Protein 7L1I (pdb70)

Solvent-accessible surface area: 12402 Å² total; per-residue (Å²): 74,68,67,140,78,67,174,87,130,94,164,81,61,112,69,113,60,87,120,82,96,120,69,54,57,88,213,109,120,68,4,66,89,76,54,61,80,45,121,68,73,92,97,97,32,161,76,46,127,60,0,66,146,13,0,138,155,46,57,16,49,13,30,27,25,58,0,0,47,13,0,60,92,88,30,99,3,15,13,82,66,0,3,119,108,0,119,34,165,85,98,43,0,36,154,12,0,98,124,1,55,150,65,32,6,3,88,41,71,73,6,141,131,36,124,193,76,35,32,0,82,25,30,93,116,0,79,118,19,5,98,84,0,66,117,13,23,83,102,31,33,42,59,89,86,125,80,92,53,137,117,99,41,126,81,84,90,98,69,75,124,107,65,158,83,155,110,135,155

Sequence (169 aa):
GVDLGTENLYYFQSNAMLDHLEQFLPNKEPSSIQNFPFFWISQVNGKYSQLIEKSIKKLGIDNTRRKIILSTNALGEASITDIANLSTLKLTTATKAVYRLVEDGIVEVYSSTTDERISMVKLTAKGVELVEQINQISVVTLAGILNAFSEDELHNLNHQLKKLFDLMPS

Secondary structure (DSSP, 8-state):
-B-TTSSS-B---HHHHHHHHTTS--SSTTGGGG-HHHHHHHHHHHHHHHHHHHHTTTT--HHHHHHHHHHHHHSSEEHHHHHHHTT--HHHHHHHHHHHHHTTSEEEEE-SS-SSSEEEEE-HHHHHHHHHHHHHHHHHHHHHHHTS-HHHHHHHHHHHHHHHHH---

B-factor: mean 68.0, std 17.46, range [38.31, 149.42]

CATH classification: 1.10.10.10

Nearest PDB structures (foldseek):
  7l1i-assembly1_A-2  TM=1.006E+00  e=2.341E-29  Acinetobacter baumannii
  7kua-assembly1_A-2  TM=9.163E-01  e=3.071E-11  Pseudomonas putida
  5h3r-assembly1_B  TM=8.438E-01  e=3.148E-08  Escherichia coli K-12
  3voe-assembly1_A  TM=8.047E-01  e=6.146E-08  Escherichia coli K-12
  6pcp-assembly2_C  TM=8.144E-01  e=4.303E-07  Bordetella pertussis

Structure (mmCIF, N/CA/C/O backbone):
data_7L1I
#
_entry.id   7L1I
#
_cell.length_a   72.672
_cell.length_b   72.672
_cell.length_c   125.125
_cell.angle_alpha   90.000
_cell.angle_beta   90.000
_cell.angle_gamma   120.000
#
_symmetry.space_group_name_H-M   'P 61 2 2'
#
loop_
_entity.id
_entity.type
_entity.pdbx_description
1 polymer 'MarR family multidrug resistance pump transcriptional regulator'
2 non-polymer '1H-INDOL-3-YLACETIC ACID'
3 non-polymer 'NICKEL (II) ION'
4 water water
#
loop_
_atom_site.group_PDB
_atom_site.id
_atom_site.type_symbol
_atom_site.label_atom_id
_atom_site.label_alt_id
_atom_site.label_comp_id
_atom_site.label_asym_id
_atom_site.label_entity_id
_atom_site.label_seq_id
_atom_site.pdbx_PDB_ins_code
_atom_site.Cartn_x
_atom_site.Cartn_y
_atom_site.Cartn_z
_atom_site.occupancy
_atom_site.B_iso_or_equiv
_atom_site.auth_seq_id
_atom_site.auth_comp_id
_atom_site.auth_asym_id
_atom_site.auth_atom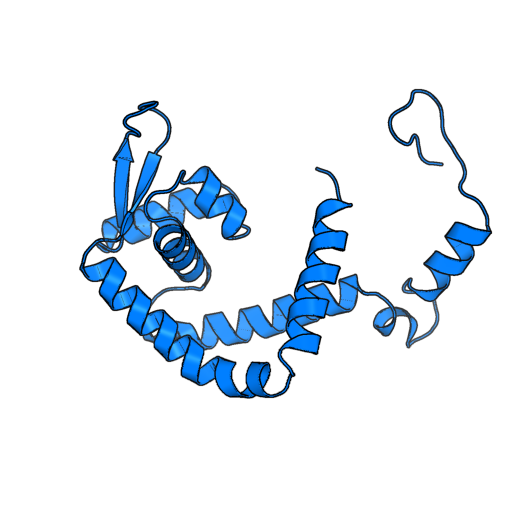_id
_atom_site.pdbx_PDB_model_num
ATOM 1 N N . GLY A 1 10 ? 24.948 23.171 24.917 1.00 98.43 -14 GLY A N 1
ATOM 2 C CA . GLY A 1 10 ? 25.587 24.303 24.162 1.00 102.33 -14 GLY A CA 1
ATOM 3 C C . GLY A 1 10 ? 25.823 25.511 25.065 1.00 100.47 -14 GLY A C 1
ATOM 4 O O . GLY A 1 10 ? 24.816 26.065 25.547 1.00 102.34 -14 GLY A O 1
ATOM 5 N N . VAL A 1 11 ? 27.082 25.876 25.351 1.00 100.75 -13 VAL A N 1
ATOM 6 C CA . VAL A 1 11 ? 27.469 27.129 26.086 1.00 100.39 -13 VAL A CA 1
ATOM 7 C C . VAL A 1 11 ? 28.174 28.094 25.113 1.00 100.26 -13 VAL A C 1
ATOM 8 O O . VAL A 1 11 ? 28.609 27.654 24.005 1.00 101.20 -13 VAL A O 1
ATOM 12 N N . ASP A 1 12 ? 28.321 29.363 25.506 1.00 98.12 -12 ASP A N 1
ATOM 13 C CA . ASP A 1 12 ? 28.994 30.412 24.679 1.00 99.92 -12 ASP A CA 1
ATOM 14 C C . ASP A 1 12 ? 30.377 30.762 25.262 1.00 97.23 -12 ASP A C 1
ATOM 15 O O . ASP A 1 12 ? 31.202 31.268 24.482 1.00 101.31 -12 ASP A O 1
ATOM 20 N N . LEU A 1 13 ? 30.611 30.589 26.574 1.00 93.96 -11 LEU A N 1
ATOM 21 C CA . LEU A 1 13 ? 31.926 30.853 27.240 1.00 95.84 -11 LEU A CA 1
ATOM 22 C C . LEU A 1 13 ? 32.399 32.278 26.889 1.00 98.44 -11 LEU A C 1
ATOM 23 O O . LEU A 1 13 ? 33.603 32.448 26.628 1.00 99.62 -11 LEU A O 1
ATOM 28 N N . GLY A 1 14 ? 31.470 33.240 26.780 1.00 98.21 -10 GLY A N 1
ATOM 29 C CA . GLY A 1 14 ? 31.746 34.680 26.586 1.00 96.40 -10 GLY A CA 1
ATOM 30 C C . GLY A 1 14 ? 31.930 35.082 25.132 1.00 101.47 -10 GLY A C 1
ATOM 31 O O . GLY A 1 14 ? 32.411 36.208 24.914 1.00 102.39 -10 GLY A O 1
ATOM 32 N N . THR A 1 15 ? 31.482 34.284 24.156 1.00 104.67 -9 THR A N 1
ATOM 33 C CA . THR A 1 15 ? 31.747 34.539 22.713 1.00 109.52 -9 THR A CA 1
ATOM 34 C C . THR A 1 15 ? 30.424 34.666 21.944 1.00 111.26 -9 THR A C 1
ATOM 35 O O . THR A 1 15 ? 29.351 34.640 22.569 1.00 108.40 -9 THR A O 1
ATOM 39 N N . GLU A 1 16 ? 30.515 34.767 20.619 1.00 118.52 -8 GLU A N 1
ATOM 40 C CA . GLU A 1 16 ? 29.368 34.823 19.679 1.00 126.07 -8 GLU A CA 1
ATOM 41 C C . GLU A 1 16 ? 29.078 33.420 19.096 1.00 124.86 -8 GLU A C 1
ATOM 42 O O . GLU A 1 16 ? 28.231 33.363 18.165 1.00 129.04 -8 GLU A O 1
ATOM 48 N N . ASN A 1 17 ? 29.795 32.376 19.538 1.00 117.98 -7 ASN A N 1
ATOM 49 C CA . ASN A 1 17 ? 29.607 30.969 19.084 1.00 115.55 -7 ASN A CA 1
ATOM 50 C C . ASN A 1 17 ? 29.014 30.171 20.255 1.00 108.57 -7 ASN A C 1
ATOM 51 O O . ASN A 1 17 ? 28.952 30.753 21.358 1.00 101.70 -7 ASN A O 1
ATOM 56 N N . LEU A 1 18 ? 28.621 28.898 20.016 1.00 109.96 -6 LEU A N 1
ATOM 57 C CA . LEU A 1 18 ? 28.049 27.947 20.999 1.00 105.62 -6 LEU A CA 1
ATOM 58 C C . LEU A 1 18 ? 28.868 26.680 20.914 1.00 99.32 -6 LEU A C 1
ATOM 59 O O . LEU A 1 18 ? 29.111 26.133 19.792 1.00 99.26 -6 LEU A O 1
ATOM 64 N N A TYR A 1 19 ? 29.216 26.227 22.089 0.69 91.53 -5 TYR A N 1
ATOM 65 N N B TYR A 1 19 ? 29.260 26.234 22.066 0.31 95.21 -5 TYR A N 1
ATOM 66 C CA A TYR A 1 19 ? 30.168 25.118 22.295 0.69 89.11 -5 TYR A CA 1
ATOM 67 C CA B TYR A 1 19 ? 30.139 25.059 22.169 0.31 94.62 -5 TYR A CA 1
ATOM 68 C C A TYR A 1 19 ? 29.471 23.975 23.032 0.69 86.78 -5 TYR A C 1
ATOM 69 C C B TYR A 1 19 ? 29.422 23.981 22.965 0.31 90.87 -5 TYR A C 1
ATOM 70 O O A TYR A 1 19 ? 28.799 24.244 24.062 0.69 81.27 -5 TYR A O 1
ATOM 71 O O B TYR A 1 19 ? 28.683 24.289 23.933 0.31 87.10 -5 TYR A O 1
ATOM 88 N N . PHE A 1 20 ? 29.678 22.737 22.551 1.00 91.60 -4 PHE A N 1
ATOM 89 C CA . PHE A 1 20 ? 29.202 21.482 23.205 1.00 91.32 -4 PHE A CA 1
ATOM 90 C C . PHE A 1 20 ? 30.388 20.828 23.917 1.00 86.56 -4 PHE A C 1
ATOM 91 O O . PHE A 1 20 ? 31.323 20.366 23.247 1.00 90.94 -4 PHE A O 1
ATOM 99 N N . GLN A 1 21 ? 30.348 20.819 25.244 1.00 82.36 -3 GLN A N 1
ATOM 100 C CA . GLN A 1 21 ? 31.459 20.305 26.069 1.00 82.27 -3 GLN A CA 1
ATOM 101 C C . GLN A 1 21 ? 31.686 18.820 25.779 1.00 82.41 -3 GLN A C 1
ATOM 102 O O . GLN A 1 21 ? 30.723 18.089 25.359 1.00 85.80 -3 GLN A O 1
ATOM 108 N N . SER A 1 22 ? 32.939 18.411 26.031 1.00 79.30 -2 SER A N 1
ATOM 109 C CA . SER A 1 22 ? 33.476 17.019 25.928 1.00 76.76 -2 SER A CA 1
ATOM 110 C C . SER A 1 22 ? 32.627 16.074 26.770 1.00 72.16 -2 SER A C 1
ATOM 111 O O . SER A 1 22 ? 32.209 16.509 27.878 1.00 66.10 -2 SER A O 1
ATOM 114 N N . ASN A 1 23 ? 32.434 14.834 26.300 1.00 75.22 -1 ASN A N 1
ATOM 115 C CA . ASN A 1 23 ? 31.757 13.766 27.082 1.00 74.17 -1 ASN A CA 1
ATOM 116 C C . ASN A 1 23 ? 32.508 13.457 28.372 1.00 72.98 -1 ASN A C 1
ATOM 117 O O . ASN A 1 23 ? 31.832 13.090 29.335 1.00 70.58 -1 ASN A O 1
ATOM 122 N N . ALA A 1 24 ? 33.821 13.675 28.409 1.00 74.35 0 ALA A N 1
ATOM 123 C CA . ALA A 1 24 ? 34.636 13.674 29.652 1.00 70.93 0 ALA A CA 1
ATOM 124 C C . ALA A 1 24 ? 34.037 14.625 30.692 1.00 66.21 0 ALA A C 1
ATOM 125 O O . ALA A 1 24 ? 33.746 14.190 31.817 1.00 64.51 0 ALA A O 1
ATOM 127 N N . MET A 1 25 ? 33.952 15.915 30.386 1.00 66.44 1 MET A N 1
ATOM 128 C CA . MET A 1 25 ? 33.462 16.940 31.367 1.00 65.47 1 MET A CA 1
ATOM 129 C C . MET A 1 25 ? 32.085 16.497 31.874 1.00 62.94 1 MET A C 1
ATOM 130 O O . MET A 1 25 ? 31.837 16.570 33.077 1.00 58.01 1 MET A O 1
ATOM 135 N N . LEU A 1 26 ? 31.243 16.009 30.963 1.00 66.94 2 LEU A N 1
ATOM 136 C CA . LEU A 1 26 ? 29.884 15.542 31.288 1.00 66.95 2 LEU A CA 1
ATOM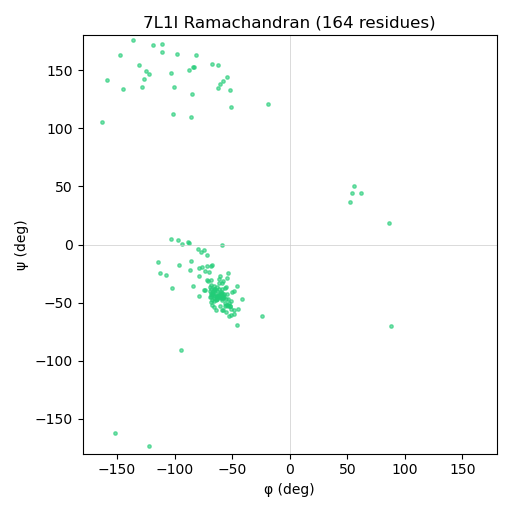 137 C C . LEU A 1 26 ? 29.947 14.288 32.186 1.00 65.73 2 LEU A C 1
ATOM 138 O O . LEU A 1 26 ? 29.208 14.307 33.170 1.00 65.56 2 LEU A O 1
ATOM 143 N N . ASP A 1 27 ? 30.731 13.240 31.879 1.00 68.96 3 ASP A N 1
ATOM 144 C CA . ASP A 1 27 ? 30.927 12.051 32.764 1.00 69.12 3 ASP A CA 1
ATOM 145 C C . ASP A 1 27 ? 31.360 12.526 34.154 1.00 65.30 3 ASP A C 1
ATOM 146 O O . ASP A 1 27 ? 30.713 12.181 35.158 1.00 64.94 3 ASP A O 1
ATOM 151 N N . HIS A 1 28 ? 32.390 13.339 34.249 1.00 63.27 4 HIS A N 1
ATOM 152 C CA . HIS A 1 28 ? 32.856 13.806 35.577 1.00 62.16 4 HIS A CA 1
ATOM 153 C C . HIS A 1 28 ? 31.697 14.506 36.261 1.00 61.84 4 HIS A C 1
ATOM 154 O O . HIS A 1 28 ? 31.435 14.274 37.433 1.00 64.13 4 HIS A O 1
ATOM 161 N N . LEU A 1 29 ? 31.009 15.368 35.546 1.00 65.21 5 LEU A N 1
ATOM 162 C CA . LEU A 1 29 ? 29.925 16.133 36.188 1.00 69.31 5 LEU A CA 1
ATOM 163 C C . LEU A 1 29 ? 28.814 15.178 36.672 1.00 71.20 5 LEU A C 1
ATOM 164 O O . LEU A 1 29 ? 28.188 15.482 37.731 1.00 70.50 5 LEU A O 1
ATOM 169 N N . GLU A 1 30 ? 28.534 14.105 35.921 1.00 73.49 6 G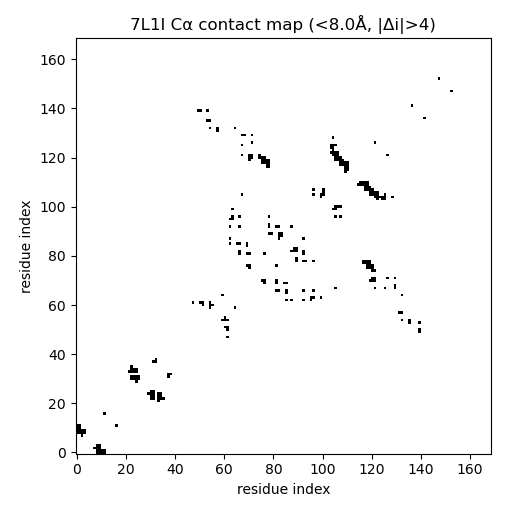LU A N 1
ATOM 170 C CA . GLU A 1 30 ? 27.501 13.090 36.272 1.00 75.53 6 GLU A CA 1
ATOM 171 C C . GLU A 1 30 ? 27.934 12.312 37.513 1.00 72.16 6 GLU A C 1
ATOM 172 O O . GLU A 1 30 ? 27.057 11.749 38.157 1.00 73.67 6 GLU A O 1
ATOM 178 N N . GLN A 1 31 ? 29.207 12.334 37.887 1.00 70.26 7 GLN A N 1
ATOM 179 C CA . GLN A 1 31 ? 29.614 11.701 39.170 1.00 70.96 7 GLN A CA 1
ATOM 180 C C . GLN A 1 31 ? 29.036 12.526 40.337 1.00 68.55 7 GLN A C 1
ATOM 181 O O . GLN A 1 31 ? 28.950 12.027 41.519 1.00 63.50 7 GLN A O 1
ATOM 187 N N . PHE A 1 32 ? 28.650 13.764 40.061 1.00 59.55 8 PHE A N 1
ATOM 188 C CA . PHE A 1 32 ? 28.224 14.669 41.145 1.00 60.28 8 PHE A CA 1
ATOM 189 C C . PHE A 1 32 ? 26.736 15.059 41.052 1.00 62.37 8 PHE A C 1
ATOM 190 O O . PHE A 1 32 ? 26.183 15.572 42.044 1.00 69.51 8 PHE A O 1
ATOM 198 N N . LEU A 1 33 ? 26.062 14.844 39.935 1.00 62.22 9 LEU A N 1
ATOM 199 C CA . LEU A 1 33 ? 24.708 15.401 39.808 1.00 62.02 9 LEU A CA 1
ATOM 200 C C . LEU A 1 33 ? 23.659 14.459 40.360 1.00 59.52 9 LEU A C 1
ATOM 201 O O . LEU A 1 33 ? 23.766 13.236 40.306 1.00 57.92 9 LEU A O 1
ATOM 206 N N . PRO A 1 34 ? 22.570 15.070 40.855 1.00 58.76 10 PRO A N 1
ATOM 207 C CA . PRO A 1 34 ? 21.377 14.336 41.238 1.00 57.97 10 PRO A CA 1
ATOM 208 C C . PRO A 1 34 ? 20.870 13.645 39.979 1.00 56.09 10 PRO A C 1
ATOM 209 O O . PRO A 1 34 ? 20.939 14.195 38.911 1.00 62.63 10 PRO A O 1
ATOM 213 N N . ASN A 1 35 ? 20.458 12.401 40.127 1.00 55.61 11 ASN A N 1
ATOM 214 C CA . ASN A 1 35 ? 20.012 11.577 38.974 1.00 55.47 11 ASN A CA 1
ATOM 215 C C . ASN A 1 35 ? 19.003 10.578 39.512 1.00 57.85 11 ASN A C 1
ATOM 216 O O . ASN A 1 35 ? 18.507 10.820 40.635 1.00 57.62 11 ASN A O 1
ATOM 221 N N . LYS A 1 36 ? 18.716 9.502 38.775 1.00 64.11 12 LYS A N 1
ATOM 222 C CA . LYS A 1 36 ? 17.624 8.555 39.146 1.00 68.02 12 LYS A CA 1
ATOM 223 C C . LYS A 1 36 ? 18.057 7.722 40.376 1.00 65.31 12 LYS A C 1
ATOM 224 O O . LYS A 1 36 ? 17.210 7.011 40.939 1.00 63.85 12 LYS A O 1
ATOM 230 N N . GLU A 1 37 ? 19.313 7.788 40.817 1.00 66.82 13 GLU A N 1
ATOM 231 C CA . GLU A 1 37 ? 19.803 6.936 41.937 1.00 74.24 13 GLU A CA 1
ATOM 232 C C . GLU A 1 37 ? 19.483 7.597 43.278 1.00 71.46 13 GLU A C 1
ATOM 233 O O . GLU A 1 37 ? 19.798 8.772 43.482 1.00 69.80 13 GLU A O 1
ATOM 239 N N . PRO A 1 38 ? 18.861 6.880 44.248 1.00 70.33 14 PRO A N 1
ATOM 240 C CA . PRO A 1 38 ? 18.490 7.510 45.514 1.00 67.71 14 PRO A CA 1
ATOM 241 C C . PRO A 1 38 ? 19.660 8.204 46.215 1.00 64.71 14 PRO A C 1
ATOM 242 O O . PRO A 1 38 ? 19.401 9.127 46.896 1.00 75.10 14 PRO A O 1
ATOM 246 N N . SER A 1 39 ? 20.909 7.836 45.992 1.00 63.15 15 SER A N 1
ATOM 247 C CA . SER A 1 39 ? 22.034 8.518 46.684 1.00 64.15 15 SER A CA 1
ATOM 248 C C . SER A 1 39 ? 22.781 9.505 45.771 1.00 61.63 15 SER A C 1
ATOM 249 O O . SER A 1 39 ? 23.726 10.150 46.286 1.00 66.32 15 SER A O 1
ATOM 252 N N . SER A 1 40 ? 22.352 9.752 44.525 1.00 56.66 16 SER A N 1
ATOM 253 C CA . SER A 1 40 ? 22.983 10.814 43.688 1.00 58.21 16 SER A CA 1
ATOM 254 C C . SER A 1 40 ? 23.074 12.151 44.457 1.00 55.78 16 SER A C 1
ATOM 255 O O . SER A 1 40 ? 24.072 12.837 44.405 1.00 55.36 16 SER A O 1
ATOM 258 N N . ILE A 1 41 ? 22.053 12.511 45.205 1.00 59.66 17 ILE A N 1
ATOM 259 C CA . ILE A 1 41 ? 21.942 13.879 45.789 1.00 60.84 17 ILE A CA 1
ATOM 260 C C . ILE A 1 41 ? 23.112 14.158 46.742 1.00 55.19 17 ILE A C 1
ATOM 261 O O . ILE A 1 41 ? 23.608 15.281 46.787 1.00 47.73 17 ILE A O 1
ATOM 266 N N . GLN A 1 42 ? 23.508 13.140 47.485 1.00 55.19 18 GLN A N 1
ATOM 267 C CA . GLN A 1 42 ? 24.555 13.213 48.522 1.00 55.38 18 GLN A CA 1
ATOM 268 C C . GLN A 1 42 ? 25.943 13.288 47.856 1.00 53.01 18 GLN A C 1
ATOM 269 O O . GLN A 1 42 ? 26.935 13.534 48.551 1.00 50.34 18 GLN A O 1
ATOM 275 N N . ASN A 1 43 ? 26.030 13.190 46.544 1.00 47.74 19 ASN A N 1
ATOM 276 C CA . ASN A 1 43 ? 27.316 13.449 45.888 1.00 50.25 19 ASN A CA 1
ATOM 277 C C . ASN A 1 43 ? 27.437 14.902 45.440 1.00 49.04 19 ASN A C 1
ATOM 278 O O . ASN A 1 43 ? 28.504 15.216 44.899 1.00 47.28 19 ASN A O 1
ATOM 283 N N . PHE A 1 44 ? 26.434 15.749 45.688 1.00 46.06 20 PHE A N 1
ATOM 284 C CA . PHE A 1 44 ? 26.331 17.067 45.039 1.00 44.10 20 PHE A CA 1
ATOM 285 C C . PHE A 1 44 ? 26.798 18.143 45.987 1.00 41.83 20 PHE A C 1
ATOM 286 O O . PHE A 1 44 ? 26.168 18.400 46.991 1.00 44.40 20 PHE A O 1
ATOM 294 N N . PRO A 1 45 ? 27.920 18.826 45.746 1.00 41.50 21 PRO A N 1
ATOM 295 C CA . PRO A 1 45 ? 28.442 19.754 46.751 1.00 40.91 21 PRO A CA 1
ATOM 296 C C . PRO A 1 45 ? 27.480 20.866 47.142 1.00 39.83 21 PRO A C 1
ATOM 297 O O . PRO A 1 45 ? 27.402 21.148 48.296 1.00 42.49 21 PRO A O 1
ATOM 301 N N . PHE A 1 46 ? 26.660 21.333 46.213 1.00 41.59 22 PHE A N 1
ATOM 302 C CA . PHE A 1 46 ? 25.714 22.421 46.495 1.00 42.55 22 PHE A CA 1
ATOM 303 C C . PHE A 1 46 ? 24.570 21.909 47.344 1.00 42.44 22 PHE A C 1
ATOM 304 O O . PHE A 1 46 ? 23.934 22.629 48.076 1.00 40.53 22 PHE A O 1
ATOM 312 N N . PHE A 1 47 ? 24.324 20.624 47.301 1.00 45.34 23 PHE A N 1
ATOM 313 C CA . PHE A 1 47 ? 23.257 20.071 48.153 1.00 41.19 23 PHE A CA 1
ATOM 314 C C . PHE A 1 47 ? 23.736 20.272 49.567 1.00 39.08 23 PHE A C 1
ATOM 315 O O . PHE A 1 47 ? 23.068 20.863 50.381 1.00 46.24 23 PHE A O 1
ATOM 323 N N . TRP A 1 48 ? 24.920 19.800 49.835 1.00 39.32 24 TRP A N 1
ATOM 324 C CA . TRP A 1 48 ? 25.505 19.904 51.185 1.00 39.29 24 TRP A CA 1
ATOM 325 C C . TRP A 1 48 ? 25.660 21.368 51.627 1.00 38.31 24 TRP A C 1
ATOM 326 O O . TRP A 1 48 ? 25.375 21.649 52.792 1.00 41.48 24 TRP A O 1
ATOM 337 N N . ILE A 1 49 ? 26.095 22.266 50.755 1.00 39.40 25 ILE A N 1
ATOM 338 C CA . ILE A 1 49 ? 26.227 23.705 51.116 1.00 40.68 25 ILE A CA 1
ATOM 339 C C . ILE A 1 49 ? 24.866 24.240 51.549 1.00 43.19 25 ILE A C 1
ATOM 340 O O . ILE A 1 49 ? 24.790 24.898 52.579 1.00 40.83 25 ILE A O 1
ATOM 345 N N . SER A 1 50 ? 23.818 23.851 50.836 1.00 43.37 26 SER A N 1
ATOM 346 C CA . SER A 1 50 ? 22.442 24.326 51.098 1.00 43.64 26 SER A CA 1
ATOM 347 C C . SER A 1 50 ? 21.990 23.739 52.433 1.00 42.70 26 SER A C 1
ATOM 348 O O . SER A 1 50 ? 21.464 24.459 53.298 1.00 44.20 26 SER A O 1
ATOM 351 N N . GLN A 1 51 ? 22.235 22.463 52.629 1.00 44.55 27 GLN A N 1
ATOM 352 C CA . GLN A 1 51 ? 21.745 21.768 53.852 1.00 45.98 27 GLN A CA 1
ATOM 353 C C . GLN A 1 51 ? 22.488 22.357 55.057 1.00 45.34 27 GLN A C 1
ATOM 354 O O . GLN A 1 51 ? 21.886 22.564 56.097 1.00 45.24 27 GLN A O 1
ATOM 360 N N . VAL A 1 52 ? 23.786 22.582 54.928 1.00 42.08 28 VAL A N 1
ATOM 361 C CA . VAL A 1 52 ? 24.567 23.101 56.064 1.00 42.85 28 VAL A CA 1
ATOM 362 C C . VAL A 1 52 ? 24.113 24.532 56.342 1.00 43.66 28 VAL A C 1
ATOM 363 O O . VAL A 1 52 ? 23.923 24.892 57.513 1.00 43.60 28 VAL A O 1
ATOM 367 N N . ASN A 1 53 ? 23.909 25.319 55.298 1.00 44.08 29 ASN A N 1
ATOM 368 C CA . ASN A 1 53 ? 23.518 26.718 55.479 1.00 42.01 29 ASN A CA 1
ATOM 369 C C . ASN A 1 53 ? 22.186 26.768 56.207 1.00 49.00 29 ASN A C 1
ATOM 370 O O . ASN A 1 53 ? 22.049 27.590 57.104 1.00 49.94 29 ASN A O 1
ATOM 375 N N . GLY A 1 54 ? 21.240 25.908 55.817 1.00 52.89 30 GLY A N 1
ATOM 376 C CA . GLY A 1 54 ? 19.888 25.898 56.390 1.00 48.08 30 GLY A CA 1
ATOM 377 C C . GLY A 1 54 ? 19.900 25.438 57.833 1.00 49.29 30 GLY A C 1
ATOM 378 O O . GLY A 1 54 ? 19.227 26.063 58.711 1.00 53.57 30 GLY A O 1
ATOM 379 N N . LYS A 1 55 ? 20.657 24.401 58.131 1.00 47.10 31 LYS A N 1
ATOM 380 C CA . LYS A 1 55 ? 20.689 23.892 59.523 1.00 49.00 31 LYS A CA 1
ATOM 381 C C . LYS A 1 55 ? 21.401 24.921 60.399 1.00 47.35 31 LYS A C 1
ATOM 382 O O . LYS A 1 55 ? 20.934 25.203 61.523 1.00 51.55 31 LYS A O 1
ATOM 388 N N . TYR A 1 56 ? 22.456 25.519 59.885 1.00 44.55 32 TYR A N 1
ATOM 389 C CA . TYR A 1 56 ? 23.192 26.578 60.616 1.00 45.18 32 TYR A CA 1
ATOM 390 C C . TYR A 1 56 ? 22.298 27.789 60.870 1.00 48.08 32 TYR A C 1
ATOM 391 O O . TYR A 1 56 ? 22.274 28.336 61.970 1.00 48.57 32 TYR A O 1
ATOM 400 N N . SER A 1 57 ? 21.568 28.202 59.850 1.00 52.64 33 SER A N 1
ATOM 401 C CA . SER A 1 57 ? 20.662 29.364 59.911 1.00 55.08 33 SER A CA 1
ATOM 402 C C . SER A 1 57 ? 19.656 29.163 61.046 1.00 59.34 33 SER A C 1
ATOM 403 O O . SER A 1 57 ? 19.495 30.051 61.889 1.00 60.73 33 SER A O 1
ATOM 406 N N . GLN A 1 58 ? 19.011 28.006 61.090 1.00 62.10 34 GLN A N 1
ATOM 407 C CA . GLN A 1 58 ? 18.030 27.704 62.176 1.00 61.72 34 GLN A CA 1
ATOM 408 C C . GLN A 1 58 ? 18.767 27.806 63.522 1.00 61.71 34 GLN A C 1
ATOM 409 O O . GLN A 1 58 ? 18.262 28.493 64.440 1.00 60.28 34 GLN A O 1
ATOM 415 N N . LEU A 1 59 ? 19.945 27.184 63.644 1.00 59.63 35 LEU A N 1
ATOM 416 C CA . LEU A 1 59 ? 20.670 27.154 64.937 1.00 60.07 35 LEU A CA 1
ATOM 417 C C . LEU A 1 59 ? 20.925 28.577 65.418 1.00 63.13 35 LEU A C 1
ATOM 418 O O . LEU A 1 59 ? 20.644 28.896 66.601 1.00 70.24 35 LEU A O 1
ATOM 423 N N . ILE A 1 60 ? 21.379 29.424 64.511 1.00 58.65 36 ILE A N 1
ATOM 424 C CA . ILE A 1 60 ? 21.951 30.723 64.954 1.00 61.54 36 ILE A CA 1
ATOM 425 C C . ILE A 1 60 ? 20.775 31.645 65.271 1.00 60.50 36 ILE A C 1
ATOM 426 O O . ILE A 1 60 ? 20.868 32.323 66.307 1.00 56.07 36 ILE A O 1
ATOM 431 N N . GLU A 1 61 ? 19.740 31.668 64.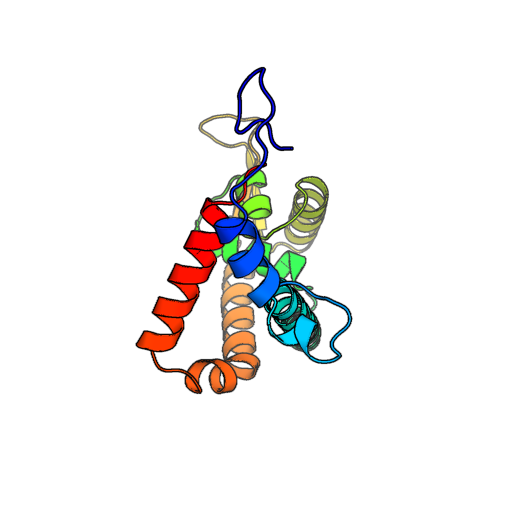406 1.00 60.41 37 GLU A N 1
ATOM 432 C CA . GLU A 1 61 ? 18.493 32.460 64.636 1.00 61.21 37 GLU A CA 1
ATOM 433 C C . GLU A 1 61 ? 17.945 32.089 66.019 1.00 65.58 37 GLU A C 1
ATOM 434 O O . GLU A 1 61 ? 17.698 33.060 66.857 1.00 63.14 37 GLU A O 1
ATOM 440 N N . LYS A 1 62 ? 17.827 30.771 66.260 1.00 66.87 38 LYS A N 1
ATOM 441 C CA . LYS A 1 62 ? 17.228 30.186 67.488 1.00 76.43 38 LYS A CA 1
ATOM 442 C C . LYS A 1 62 ? 18.020 30.659 68.713 1.00 85.84 38 LYS A C 1
ATOM 443 O O . LYS A 1 62 ? 17.394 30.949 69.751 1.00 101.42 38 LYS A O 1
ATOM 449 N N . SER A 1 63 ? 19.345 30.727 68.654 1.00 79.30 39 SER A N 1
ATOM 450 C CA . SER A 1 63 ? 20.142 31.020 69.871 1.00 76.27 39 SER A CA 1
ATOM 451 C C . SER A 1 63 ? 20.486 32.513 69.966 1.00 70.80 39 SER A C 1
ATOM 452 O O . SER A 1 63 ? 20.800 32.970 71.045 1.00 67.82 39 SER A O 1
ATOM 455 N N . ILE A 1 64 ? 20.389 33.268 68.897 1.00 65.01 40 ILE A N 1
ATOM 456 C CA . ILE A 1 64 ? 20.687 34.719 68.964 1.00 69.73 40 ILE A CA 1
ATOM 457 C C . ILE A 1 64 ? 19.426 35.481 69.397 1.00 73.39 40 ILE A C 1
ATOM 458 O O . ILE A 1 64 ? 19.511 36.664 69.737 1.00 69.90 40 ILE A O 1
ATOM 463 N N . LYS A 1 65 ? 18.301 34.777 69.340 1.00 78.42 41 LYS A N 1
ATOM 464 C CA . LYS A 1 65 ? 17.015 35.032 70.040 1.00 81.59 41 LYS A CA 1
ATOM 465 C C . LYS A 1 65 ? 17.202 35.851 71.317 1.00 86.95 41 LYS A C 1
ATOM 466 O O . LYS A 1 65 ? 16.701 36.979 71.386 1.00 80.19 41 LYS A O 1
ATOM 472 N N . LYS A 1 66 ? 17.949 35.344 72.293 1.00 87.36 42 LYS A N 1
ATOM 473 C CA . LYS A 1 66 ? 18.078 36.008 73.621 1.00 88.50 42 LYS A CA 1
ATOM 474 C C . LYS A 1 66 ? 18.382 37.504 73.444 1.00 85.21 42 LYS A C 1
ATOM 475 O O . LYS A 1 66 ? 17.611 38.340 73.885 1.00 92.89 42 LYS A O 1
ATOM 481 N N . LEU A 1 67 ? 19.441 37.855 72.743 1.00 79.08 43 LEU A N 1
ATOM 482 C CA . LEU A 1 67 ? 19.858 39.265 72.539 1.00 76.40 43 LEU A CA 1
ATOM 483 C C . LEU A 1 67 ? 18.756 40.094 71.848 1.00 76.45 43 LEU A C 1
ATOM 484 O O . LEU A 1 67 ? 18.966 41.262 71.613 1.00 78.14 43 LEU A O 1
ATOM 489 N N . GLY A 1 68 ? 17.602 39.541 71.497 1.00 81.04 44 GLY A N 1
ATOM 490 C CA . GLY A 1 68 ? 16.564 40.321 70.786 1.00 79.19 44 GLY A CA 1
ATOM 491 C C . GLY A 1 68 ? 17.125 40.965 69.534 1.00 74.85 44 GLY A C 1
ATOM 492 O O . GLY A 1 68 ? 16.921 42.174 69.294 1.00 70.71 44 GLY A O 1
ATOM 493 N N . ILE A 1 69 ? 17.895 40.197 68.784 1.00 71.41 45 ILE A N 1
ATOM 494 C CA . ILE A 1 69 ? 18.164 40.540 67.364 1.00 67.14 45 ILE A CA 1
ATOM 495 C C . ILE A 1 69 ? 18.039 39.243 66.583 1.00 62.61 45 ILE A C 1
ATOM 496 O O . ILE A 1 69 ? 17.879 38.206 67.232 1.00 60.75 45 ILE A O 1
ATOM 501 N N . ASP A 1 70 ? 18.167 39.340 65.267 1.00 59.50 46 ASP A N 1
ATOM 502 C CA . ASP A 1 70 ? 18.016 38.221 64.317 1.00 59.31 46 ASP A CA 1
ATOM 503 C C . ASP A 1 70 ? 19.357 38.094 63.610 1.00 55.89 46 ASP A C 1
ATOM 504 O O . ASP A 1 70 ? 20.150 39.034 63.650 1.00 57.36 46 ASP A O 1
ATOM 509 N N . ASN A 1 71 ? 19.536 37.045 62.823 1.00 56.02 47 ASN A N 1
ATOM 510 C CA . ASN A 1 71 ? 20.863 36.783 62.244 1.00 54.76 47 ASN A CA 1
ATOM 511 C C . ASN A 1 71 ? 21.213 37.796 61.154 1.00 53.80 47 ASN A C 1
ATOM 512 O O . ASN A 1 71 ? 22.415 38.032 60.923 1.00 59.14 47 ASN A O 1
ATOM 517 N N . THR A 1 72 ? 20.230 38.492 60.620 1.00 55.11 48 THR A N 1
ATOM 518 C CA . THR A 1 72 ? 20.419 39.563 59.605 1.00 52.86 48 THR A CA 1
ATOM 519 C C . THR A 1 72 ? 21.143 40.726 60.287 1.00 55.15 48 THR A C 1
ATOM 520 O O . THR A 1 72 ? 22.213 41.164 59.820 1.00 56.62 48 THR A O 1
ATOM 524 N N . ARG A 1 73 ? 20.600 41.158 61.408 1.00 57.69 49 ARG A N 1
ATOM 525 C CA . ARG A 1 73 ? 21.253 42.212 62.206 1.00 62.74 49 ARG A CA 1
ATOM 526 C C . ARG A 1 73 ? 22.598 41.701 62.741 1.00 61.73 49 ARG A C 1
ATOM 527 O O . ARG A 1 73 ? 23.582 42.489 62.714 1.00 59.97 49 ARG A O 1
ATOM 535 N N . ARG A 1 74 ? 22.676 40.434 63.148 1.00 61.75 50 ARG A N 1
ATOM 536 C CA . ARG A 1 74 ? 23.939 39.914 63.729 1.00 61.85 50 ARG A CA 1
ATOM 537 C C . ARG A 1 74 ? 25.100 40.059 62.727 1.00 53.82 50 ARG A C 1
ATOM 538 O O . ARG A 1 74 ? 26.200 40.482 63.112 1.00 52.68 50 ARG A O 1
ATOM 546 N N . LYS A 1 75 ? 24.850 39.701 61.488 1.00 49.02 51 LYS A N 1
ATOM 547 C CA . LYS A 1 75 ? 25.877 39.753 60.451 1.00 50.29 51 LYS A CA 1
ATOM 548 C C . LYS A 1 75 ? 26.216 41.216 60.174 1.00 53.48 51 LYS A C 1
ATOM 549 O O . LYS A 1 75 ? 27.366 41.528 59.891 1.00 49.07 51 LYS A O 1
ATOM 555 N N . ILE A 1 76 ? 25.222 42.094 60.183 1.00 52.58 52 ILE A N 1
ATOM 556 C CA . ILE A 1 76 ? 25.537 43.511 59.920 1.00 52.78 52 ILE A CA 1
ATOM 557 C C . ILE A 1 76 ? 26.523 43.988 60.984 1.00 53.91 52 ILE A C 1
ATOM 558 O O . ILE A 1 76 ? 27.515 44.685 60.682 1.00 55.91 52 ILE A O 1
ATOM 563 N N . ILE A 1 77 ? 26.229 43.658 62.215 1.00 53.40 53 ILE A N 1
ATOM 564 C CA . ILE A 1 77 ? 27.041 44.147 63.348 1.00 57.84 53 ILE A CA 1
ATOM 565 C C . ILE A 1 77 ? 28.453 43.580 63.231 1.00 56.54 53 ILE A C 1
ATOM 566 O O . ILE A 1 77 ? 29.420 44.365 63.470 1.00 57.15 53 ILE A O 1
ATOM 571 N N . LEU A 1 78 ? 28.589 42.280 62.932 1.00 55.12 54 LEU A N 1
ATOM 572 C CA . LEU A 1 78 ? 29.944 41.644 62.878 1.00 50.28 54 LEU A CA 1
ATOM 573 C C . LEU A 1 78 ? 30.700 42.160 61.650 1.00 48.25 54 LEU A C 1
ATOM 574 O O . LEU A 1 78 ? 31.863 42.388 61.777 1.00 49.39 54 LEU A O 1
ATOM 579 N N . SER A 1 79 ? 30.032 42.491 60.549 1.00 47.48 55 SER A N 1
ATOM 580 C CA . SER A 1 79 ? 30.709 43.066 59.363 1.00 48.34 55 SER A CA 1
ATOM 581 C C . SER A 1 79 ? 31.225 44.477 59.683 1.00 53.38 55 SER A C 1
ATOM 582 O O . SER A 1 79 ? 32.338 44.849 59.205 1.00 53.61 55 SER A O 1
ATOM 585 N N . THR A 1 80 ? 30.422 45.272 60.394 1.00 55.65 56 THR A N 1
ATOM 586 C CA . THR A 1 80 ? 30.785 46.655 60.808 1.00 56.28 56 THR A CA 1
ATOM 587 C C . THR A 1 80 ? 31.972 46.523 61.759 1.00 55.86 56 THR A C 1
ATOM 588 O O . THR A 1 80 ? 32.978 47.219 61.577 1.00 56.08 56 THR A O 1
ATOM 592 N N . ASN A 1 81 ? 31.842 45.617 62.721 1.00 55.43 57 ASN A N 1
ATOM 593 C CA . ASN A 1 81 ? 32.895 45.319 63.716 1.00 54.10 57 ASN A CA 1
ATOM 594 C C . ASN A 1 81 ? 34.219 45.047 62.996 1.00 57.28 57 ASN A C 1
ATOM 595 O O . ASN A 1 81 ? 35.171 45.836 63.151 1.00 62.32 57 ASN A O 1
ATOM 600 N N . ALA A 1 82 ? 34.256 44.024 62.139 1.00 53.36 58 ALA A N 1
ATOM 601 C CA . ALA A 1 82 ? 35.475 43.603 61.420 1.00 54.69 58 ALA A CA 1
ATOM 602 C C . ALA A 1 82 ? 36.018 44.782 60.602 1.00 56.13 58 ALA A C 1
ATOM 603 O O . ALA A 1 82 ? 37.215 45.065 60.669 1.00 63.38 58 ALA A O 1
ATOM 605 N N . LEU A 1 83 ? 35.166 45.520 59.930 1.00 53.10 59 LEU A N 1
ATOM 606 C CA . LEU A 1 83 ? 35.654 46.571 59.006 1.00 53.75 59 LEU A CA 1
ATOM 607 C C . LEU A 1 83 ? 35.889 47.872 59.762 1.00 54.65 59 LEU A C 1
ATOM 608 O O . LEU A 1 83 ? 36.650 48.690 59.269 1.00 53.82 59 LEU A O 1
ATOM 613 N N . GLY A 1 84 ? 35.267 48.081 60.910 1.00 54.72 60 GLY A N 1
ATOM 614 C CA . GLY A 1 84 ? 35.414 49.375 61.609 1.00 56.12 60 GLY A CA 1
ATOM 615 C C . GLY A 1 84 ? 34.361 50.370 61.106 1.00 60.46 60 GLY A C 1
ATOM 616 O O . GLY A 1 84 ? 33.445 50.691 61.884 1.00 54.52 60 GLY A O 1
ATOM 617 N N . GLU A 1 85 ? 34.487 50.846 59.853 1.00 61.06 61 GLU A N 1
ATOM 618 C CA . GLU A 1 85 ? 33.482 51.665 59.141 1.00 64.44 61 GLU A CA 1
ATOM 619 C C . GLU A 1 85 ? 33.216 51.013 57.782 1.00 64.30 61 GLU A C 1
ATOM 620 O O . GLU A 1 85 ? 34.200 50.652 57.106 1.00 64.08 61 GLU A O 1
ATOM 626 N N . ALA A 1 86 ? 31.962 50.890 57.365 1.00 60.79 62 ALA A N 1
ATOM 627 C CA . ALA A 1 86 ? 31.649 50.245 56.058 1.00 64.23 62 ALA A CA 1
ATOM 628 C C . ALA A 1 86 ? 30.439 50.877 55.343 1.00 62.30 62 ALA A C 1
ATOM 629 O O . ALA A 1 86 ? 29.438 51.209 55.975 1.00 60.45 62 ALA A O 1
ATOM 631 N N . SER A 1 87 ? 30.632 51.126 54.058 1.00 64.63 63 SER A N 1
ATOM 632 C CA . SER A 1 87 ? 29.627 51.001 52.986 1.00 66.09 63 SER A CA 1
ATOM 633 C C . SER A 1 87 ? 28.507 50.102 53.510 1.00 66.15 63 SER A C 1
ATOM 634 O O . SER A 1 87 ? 28.770 48.970 53.899 1.00 61.19 63 SER A O 1
ATOM 637 N N . ILE A 1 88 ? 27.283 50.599 53.565 1.00 70.61 64 ILE A N 1
ATOM 638 C CA . ILE A 1 88 ? 26.092 49.743 53.777 1.00 66.82 64 ILE A CA 1
ATOM 639 C C . ILE A 1 88 ? 26.119 48.696 52.674 1.00 62.37 64 ILE A C 1
ATOM 640 O O . ILE A 1 88 ? 25.755 47.533 52.967 1.00 52.81 64 ILE A O 1
ATOM 645 N N . THR A 1 89 ? 26.538 49.107 51.474 1.00 59.81 65 THR A N 1
ATOM 646 C CA . THR A 1 89 ? 26.733 48.191 50.330 1.00 59.92 65 THR A CA 1
ATOM 647 C C . THR A 1 89 ? 27.618 47.040 50.760 1.00 56.32 65 THR A C 1
ATOM 648 O O . THR A 1 89 ? 27.249 45.863 50.539 1.00 51.78 65 THR A O 1
ATOM 652 N N . ASP A 1 90 ? 28.772 47.390 51.315 1.00 56.72 66 ASP A N 1
ATOM 653 C CA . ASP A 1 90 ? 29.797 46.382 51.629 1.00 52.82 66 ASP A CA 1
ATOM 654 C C . ASP A 1 90 ? 29.234 45.491 52.700 1.00 47.75 66 ASP A C 1
ATOM 655 O O . ASP A 1 90 ? 29.416 44.301 52.592 1.00 49.58 66 ASP A O 1
ATOM 660 N N . ILE A 1 91 ? 28.633 46.054 53.722 1.00 47.53 67 ILE A N 1
ATOM 661 C CA . ILE A 1 91 ? 28.035 45.244 54.825 1.00 50.36 67 ILE A CA 1
ATOM 662 C C . ILE A 1 91 ? 27.026 44.232 54.246 1.00 52.61 67 ILE A C 1
ATOM 663 O O . ILE A 1 91 ? 27.051 43.023 54.603 1.00 49.26 67 ILE A O 1
ATOM 668 N N . ALA A 1 92 ? 26.160 44.705 53.364 1.00 52.65 68 ALA A N 1
ATOM 669 C CA . ALA A 1 92 ? 25.148 43.881 52.688 1.00 57.34 68 ALA A CA 1
ATOM 670 C C . ALA A 1 92 ? 25.848 42.713 51.982 1.00 58.28 68 ALA A C 1
ATOM 671 O O . ALA A 1 92 ? 25.505 41.556 52.265 1.00 53.61 68 ALA A O 1
ATOM 673 N N . ASN A 1 93 ? 26.773 43.017 51.074 1.00 59.90 69 ASN A N 1
ATOM 674 C CA . ASN A 1 93 ? 27.643 42.033 50.375 1.00 57.51 69 ASN A CA 1
ATOM 675 C C . ASN A 1 93 ? 28.206 41.018 51.381 1.00 52.78 69 ASN A C 1
ATOM 676 O O . ASN A 1 93 ? 27.998 39.835 51.267 1.00 50.61 69 ASN A O 1
ATOM 681 N N . LEU A 1 94 ? 28.864 41.465 52.413 1.00 50.16 70 LEU A N 1
ATOM 682 C CA . LEU A 1 94 ? 29.534 40.531 53.315 1.00 48.86 70 LEU A CA 1
ATOM 683 C C . LEU A 1 94 ? 28.491 39.727 54.059 1.00 47.75 70 LEU A C 1
ATOM 684 O O . LEU A 1 94 ? 28.793 38.635 54.521 1.00 48.96 70 LEU A O 1
ATOM 689 N N . SER A 1 95 ? 27.339 40.313 54.298 1.00 50.03 71 SER A N 1
ATOM 690 C CA . SER A 1 95 ? 26.297 39.688 55.143 1.00 49.00 71 SER A CA 1
ATOM 691 C C . SER A 1 95 ? 25.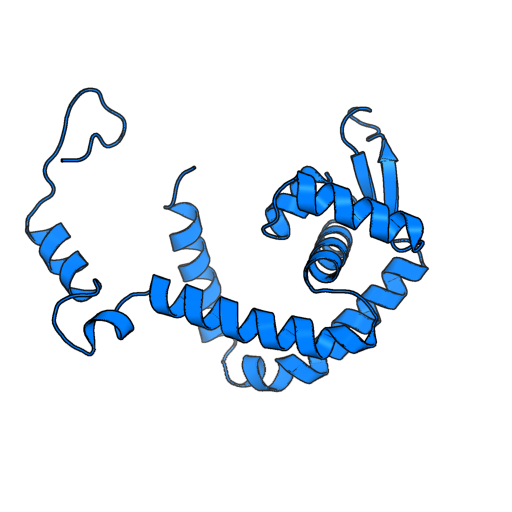404 38.803 54.277 1.00 49.13 71 SER A C 1
ATOM 692 O O . SER A 1 95 ? 24.441 38.233 54.834 1.00 48.54 71 SER A O 1
ATOM 695 N N . THR A 1 96 ? 25.696 38.695 52.980 1.00 49.45 72 THR A N 1
ATOM 696 C CA . THR A 1 96 ? 24.866 37.906 52.008 1.00 52.24 72 THR A CA 1
ATOM 697 C C . THR A 1 96 ? 23.414 38.401 52.043 1.00 51.69 72 THR A C 1
ATOM 698 O O . THR A 1 96 ? 22.511 37.610 52.181 1.00 51.05 72 THR A O 1
ATOM 702 N N . LEU A 1 97 ? 23.219 39.699 51.924 1.00 53.61 73 LEU A N 1
ATOM 703 C CA . LEU A 1 97 ? 21.889 40.355 51.972 1.00 52.70 73 LEU A CA 1
ATOM 704 C C . LEU A 1 97 ? 21.689 41.189 50.718 1.00 57.75 73 LEU A C 1
ATOM 705 O O . LEU A 1 97 ? 22.707 41.732 50.179 1.00 55.33 73 LEU A O 1
ATOM 710 N N . LYS A 1 98 ? 20.418 41.294 50.303 1.00 60.56 74 LYS A N 1
ATOM 711 C CA . LYS A 1 98 ? 19.935 42.349 49.383 1.00 65.50 74 LYS A CA 1
ATOM 712 C C . LYS A 1 98 ? 20.228 43.711 49.998 1.00 60.96 74 LYS A C 1
ATOM 713 O O . LYS A 1 98 ? 20.078 43.857 51.233 1.00 58.65 74 LYS A O 1
ATOM 719 N N . LEU A 1 99 ? 20.633 44.671 49.166 1.00 59.48 75 LEU A N 1
ATOM 720 C CA . LEU A 1 99 ? 20.925 46.033 49.682 1.00 63.27 75 LEU A CA 1
ATOM 721 C C . LEU A 1 99 ? 19.707 46.593 50.425 1.00 62.45 75 LEU A C 1
ATOM 722 O O . LEU A 1 99 ? 19.902 47.233 51.442 1.00 68.08 75 LEU A O 1
ATOM 727 N N . THR A 1 100 ? 18.496 46.312 49.972 1.00 63.21 76 THR A N 1
ATOM 728 C CA . THR A 1 100 ? 17.251 46.863 50.574 1.00 66.29 76 THR A CA 1
ATOM 729 C C . THR A 1 100 ? 17.065 46.262 51.973 1.00 66.21 76 THR A C 1
ATOM 730 O O . THR A 1 100 ? 16.833 47.046 52.944 1.00 65.07 76 THR A O 1
ATOM 734 N N . THR A 1 101 ? 17.171 44.934 52.073 1.00 64.36 77 THR A N 1
ATOM 735 C CA . THR A 1 101 ? 17.143 44.191 53.362 1.00 64.20 77 THR A CA 1
ATOM 736 C C . THR A 1 101 ? 18.154 44.821 54.310 1.00 59.77 77 THR A C 1
ATOM 737 O O . THR A 1 101 ? 17.779 45.099 55.482 1.00 62.20 77 THR A O 1
ATOM 741 N N . ALA A 1 102 ? 19.378 45.029 53.813 1.00 58.16 78 ALA A N 1
ATOM 742 C CA . ALA A 1 102 ? 20.505 45.569 54.629 1.00 57.49 78 ALA A CA 1
ATOM 743 C C . ALA A 1 102 ? 20.134 46.960 55.144 1.00 58.60 78 ALA A C 1
ATOM 744 O O . ALA A 1 102 ? 20.247 47.189 56.382 1.00 55.08 78 ALA A O 1
ATOM 746 N N . THR A 1 103 ? 19.731 47.855 54.227 1.00 59.88 79 THR A N 1
ATOM 747 C CA . THR A 1 103 ? 19.459 49.268 54.579 1.00 62.32 79 THR A CA 1
ATOM 748 C C . THR A 1 103 ? 18.372 49.303 55.646 1.00 61.74 79 THR A C 1
ATOM 749 O O . THR A 1 103 ? 18.528 50.055 56.639 1.00 60.41 79 THR A O 1
ATOM 753 N N . LYS A 1 104 ? 17.336 48.508 55.425 1.00 65.34 80 LYS A N 1
ATOM 754 C CA . LYS A 1 104 ? 16.172 48.354 56.340 1.00 70.59 80 LYS A CA 1
ATOM 755 C C . LYS A 1 104 ? 16.678 47.991 57.741 1.00 69.30 80 LYS A C 1
ATOM 756 O O . LYS A 1 104 ? 16.258 48.622 58.678 1.00 74.16 80 LYS A O 1
ATOM 762 N N . ALA A 1 105 ? 17.514 46.973 57.873 1.00 64.51 81 ALA A N 1
ATOM 763 C CA . ALA A 1 105 ? 18.025 46.488 59.175 1.00 63.34 81 ALA A CA 1
ATOM 764 C C . ALA A 1 105 ? 19.040 47.469 59.803 1.00 64.86 81 ALA A C 1
ATOM 765 O O . ALA A 1 105 ? 19.127 47.605 61.054 1.00 64.23 81 ALA A O 1
ATOM 767 N N . VAL A 1 106 ? 19.787 48.193 58.985 1.00 60.45 82 VAL A N 1
ATOM 768 C CA . VAL A 1 106 ? 20.739 49.189 59.530 1.00 59.22 82 VAL A CA 1
ATOM 769 C C . VAL A 1 106 ? 19.967 50.272 60.277 1.00 63.27 82 VAL A C 1
ATOM 770 O O . VAL A 1 106 ? 20.397 50.691 61.387 1.00 58.83 82 VAL A O 1
ATOM 774 N N . TYR A 1 107 ? 18.898 50.780 59.649 1.00 66.26 83 TYR A N 1
ATOM 775 C CA . TYR A 1 107 ? 18.087 51.851 60.267 1.00 71.30 83 TYR A CA 1
ATOM 776 C C . TYR A 1 107 ? 17.416 51.276 61.509 1.00 72.03 83 TYR A C 1
ATOM 777 O O . TYR A 1 107 ? 17.320 51.977 62.497 1.00 79.77 83 TYR A O 1
ATOM 786 N N . ARG A 1 108 ? 16.953 50.043 61.470 1.00 72.05 84 ARG A N 1
ATOM 787 C CA . ARG A 1 108 ? 16.415 49.386 62.678 1.00 75.87 84 ARG A CA 1
ATOM 788 C C . ARG A 1 108 ? 17.475 49.361 63.771 1.00 73.84 84 ARG A C 1
ATOM 789 O O . ARG A 1 108 ? 17.102 49.394 64.936 1.00 78.02 84 ARG A O 1
ATOM 797 N N . LEU A 1 109 ? 18.752 49.282 63.420 1.00 72.56 85 LEU A N 1
ATOM 798 C CA . LEU A 1 109 ? 19.831 49.193 64.446 1.00 70.53 85 LEU A CA 1
ATOM 799 C C . LEU A 1 109 ? 20.173 50.611 64.898 1.00 70.96 85 LEU A C 1
ATOM 800 O O . LEU A 1 109 ? 20.518 50.819 66.058 1.00 70.94 85 LEU A O 1
ATOM 805 N N . VAL A 1 110 ? 20.131 51.576 63.999 1.00 72.62 86 VAL A N 1
ATOM 806 C CA . VAL A 1 110 ? 20.269 52.993 64.414 1.00 74.51 86 VAL A CA 1
ATOM 807 C C . VAL A 1 110 ? 19.155 53.299 65.429 1.00 78.70 86 VAL A C 1
ATOM 808 O O . VAL A 1 110 ? 19.452 53.684 66.574 1.00 79.20 86 VAL A O 1
ATOM 812 N N . GLU A 1 111 ? 17.910 53.086 65.045 1.00 79.70 87 GLU A N 1
ATOM 813 C CA . GLU A 1 111 ? 16.758 53.270 65.962 1.00 84.81 87 GLU A CA 1
ATOM 814 C C . GLU A 1 111 ? 17.051 52.613 67.319 1.00 82.62 87 GLU A C 1
ATOM 815 O O . GLU A 1 111 ? 16.593 53.157 68.320 1.00 84.86 87 GLU A O 1
ATOM 821 N N . ASP A 1 112 ? 17.747 51.476 67.376 1.00 79.46 88 ASP A N 1
ATOM 822 C CA . ASP A 1 112 ? 18.055 50.787 68.669 1.00 80.13 88 ASP A CA 1
ATOM 823 C C . ASP A 1 112 ? 19.368 51.336 69.286 1.00 77.84 88 ASP A C 1
ATOM 824 O O . ASP A 1 112 ? 19.737 50.892 70.374 1.00 73.82 88 ASP A O 1
ATOM 829 N N . GLY A 1 113 ? 20.018 52.322 68.653 1.00 73.25 89 GLY A N 1
ATOM 830 C CA . GLY A 1 113 ? 21.305 52.880 69.083 1.00 73.39 89 GLY A CA 1
ATOM 831 C C . GLY A 1 113 ? 22.414 51.827 69.074 1.00 73.39 89 GLY A C 1
ATOM 832 O O . GLY A 1 113 ? 23.151 51.756 70.080 1.00 70.41 89 GLY A O 1
ATOM 833 N N . ILE A 1 114 ? 22.514 50.989 68.030 1.00 70.75 90 ILE A N 1
ATOM 834 C CA . ILE A 1 114 ? 23.531 49.895 67.953 1.00 67.81 90 ILE A CA 1
ATOM 835 C C . ILE A 1 114 ? 24.647 50.352 67.021 1.00 65.70 90 ILE A C 1
ATOM 836 O O . ILE A 1 114 ? 25.818 50.073 67.277 1.00 67.35 90 ILE A O 1
ATOM 841 N N . VAL A 1 115 ? 24.267 51.053 65.970 1.00 64.33 91 VAL A N 1
ATOM 842 C CA . VAL A 1 115 ? 25.180 51.634 64.959 1.00 63.96 91 VAL A CA 1
ATOM 843 C C . VAL A 1 115 ? 24.801 53.098 64.759 1.00 67.54 91 VAL A C 1
ATOM 844 O O . VAL A 1 115 ? 23.642 53.460 64.976 1.00 70.80 91 VAL A O 1
ATOM 848 N N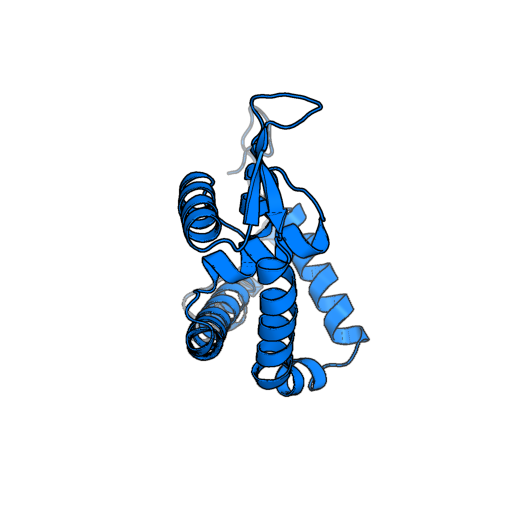 . GLU A 1 116 ? 25.783 53.874 64.339 1.00 71.98 92 GLU A N 1
ATOM 849 C CA . GLU A 1 116 ? 25.678 55.236 63.793 1.00 71.69 92 GLU A CA 1
ATOM 850 C C . GLU A 1 116 ? 25.773 55.071 62.292 1.00 66.39 92 GLU A C 1
ATOM 851 O O . GLU A 1 116 ? 26.639 54.317 61.798 1.00 67.44 92 GLU A O 1
ATOM 857 N N . VAL A 1 117 ? 24.917 55.747 61.569 1.00 67.97 93 VAL A N 1
ATOM 858 C CA . VAL A 1 117 ? 25.055 55.884 60.093 1.00 70.01 93 VAL A CA 1
ATOM 859 C C . VAL A 1 117 ? 25.601 57.283 59.858 1.00 74.21 93 VAL A C 1
ATOM 860 O O . VAL A 1 117 ? 25.271 58.193 60.627 1.00 75.02 93 VAL A O 1
ATOM 864 N N . TYR A 1 118 ? 26.406 57.486 58.836 1.00 72.83 94 TYR A N 1
ATOM 865 C CA . TYR A 1 118 ? 26.909 58.854 58.602 1.00 72.01 94 TYR A CA 1
ATOM 866 C C . TYR A 1 118 ? 27.346 58.952 57.158 1.00 71.20 94 TYR A C 1
ATOM 867 O O . TYR A 1 118 ? 27.871 58.039 56.564 1.00 67.09 94 TYR A O 1
ATOM 876 N N . SER A 1 119 ? 27.065 60.094 56.580 1.00 77.42 95 SER A N 1
ATOM 877 C CA . SER A 1 119 ? 27.531 60.417 55.211 1.00 82.26 95 SER A CA 1
ATOM 878 C C . SER A 1 119 ? 29.046 60.182 55.136 1.00 79.39 95 SER A C 1
ATOM 879 O O . SER A 1 119 ? 29.761 60.559 56.058 1.00 78.39 95 SER A O 1
ATOM 882 N N . SER A 1 120 ? 29.495 59.503 54.086 1.00 78.61 96 SER A N 1
ATOM 883 C CA . SER A 1 120 ? 30.910 59.185 53.800 1.00 78.59 96 SER A CA 1
ATOM 884 C C . SER A 1 120 ? 31.670 60.499 53.601 1.00 81.39 96 SER A C 1
ATOM 885 O O . SER A 1 120 ? 31.165 61.402 52.842 1.00 81.75 96 SER A O 1
ATOM 888 N N . THR A 1 121 ? 32.845 60.622 54.215 1.00 82.87 97 THR A N 1
ATOM 889 C CA . THR A 1 121 ? 33.674 61.856 54.063 1.00 88.45 97 THR A CA 1
ATOM 890 C C . THR A 1 121 ? 34.218 61.920 52.623 1.00 90.75 97 THR A C 1
ATOM 891 O O . THR A 1 121 ? 34.115 63.001 52.024 1.00 87.91 97 THR A O 1
ATOM 895 N N . THR A 1 122 ? 34.738 60.805 52.082 1.00 88.13 98 THR A N 1
ATOM 896 C CA . THR A 1 122 ? 35.221 60.708 50.676 1.00 88.86 98 THR A CA 1
ATOM 897 C C . THR A 1 122 ? 34.088 60.964 49.645 1.00 92.38 98 THR A C 1
ATOM 898 O O . THR A 1 122 ? 34.413 61.463 48.563 1.00 95.42 98 THR A O 1
ATOM 902 N N . ASP A 1 123 ? 32.808 60.659 49.919 1.00 91.29 99 ASP A N 1
ATOM 903 C CA . ASP A 1 123 ? 31.659 60.759 48.951 1.00 89.02 99 ASP A CA 1
ATOM 904 C C . ASP A 1 123 ? 30.335 60.739 49.741 1.00 89.71 99 ASP A C 1
ATOM 905 O O . ASP A 1 123 ? 29.973 59.629 50.231 1.00 87.51 99 ASP A O 1
ATOM 910 N N . GLU A 1 124 ? 29.653 61.891 49.881 1.00 92.11 100 GLU A N 1
ATOM 911 C CA . GLU A 1 124 ? 28.471 62.100 50.784 1.00 94.64 100 GLU A CA 1
ATOM 912 C C . GLU A 1 124 ? 27.333 61.067 50.538 1.00 91.40 100 GLU A C 1
ATOM 913 O O . GLU A 1 124 ? 26.532 60.769 51.477 1.00 82.01 100 GLU A O 1
ATOM 919 N N . ARG A 1 125 ? 27.208 60.555 49.317 1.00 88.61 101 ARG A N 1
ATOM 920 C CA . ARG A 1 125 ? 26.122 59.593 48.965 1.00 90.12 101 ARG A CA 1
ATOM 921 C C . ARG A 1 125 ? 26.314 58.313 49.792 1.00 85.37 101 ARG A C 1
ATOM 922 O O . ARG A 1 125 ? 25.431 57.980 50.589 1.00 82.65 101 ARG A O 1
ATOM 930 N N . ILE A 1 126 ? 27.484 57.688 49.700 1.00 83.21 102 ILE A N 1
ATOM 931 C CA . ILE A 1 126 ? 27.793 56.442 50.450 1.00 75.90 102 ILE A CA 1
ATOM 932 C C . ILE A 1 126 ? 27.473 56.634 51.932 1.00 76.04 102 ILE A C 1
ATOM 933 O O . ILE A 1 126 ? 28.143 57.411 52.590 1.00 78.19 102 ILE A O 1
ATOM 938 N N . SER A 1 127 ? 26.546 55.849 52.464 1.00 73.91 103 SER A N 1
ATOM 939 C CA . SER A 1 127 ? 26.200 55.830 53.905 1.00 72.46 103 SER A CA 1
ATOM 940 C C . SER A 1 127 ? 27.149 54.878 54.632 1.00 70.39 103 SER A C 1
ATOM 941 O O . SER A 1 127 ? 27.090 53.668 54.435 1.00 71.40 103 SER A O 1
ATOM 944 N N . MET A 1 128 ? 28.032 55.426 55.438 1.00 67.47 104 MET A N 1
ATOM 945 C CA . MET A 1 128 ? 28.966 54.621 56.236 1.00 67.35 104 MET A CA 1
ATOM 946 C C . MET A 1 128 ? 28.273 54.192 57.521 1.00 66.98 104 MET A C 1
ATOM 947 O O . MET A 1 128 ? 27.408 54.917 58.033 1.00 73.40 104 MET A O 1
ATOM 952 N N . VAL A 1 129 ? 28.698 53.069 58.062 1.00 63.26 105 VAL A N 1
ATOM 953 C CA . VAL A 1 129 ? 28.093 52.523 59.301 1.00 62.02 105 VAL A CA 1
ATOM 954 C C . VAL A 1 129 ? 29.243 52.282 60.274 1.00 62.67 105 VAL A C 1
ATOM 955 O O . VAL A 1 129 ? 30.310 51.773 59.847 1.00 58.76 105 VAL A O 1
ATOM 959 N N . LYS A 1 130 ? 29.005 52.536 61.548 1.00 62.75 106 LYS A N 1
ATOM 960 C CA . LYS A 1 130 ? 29.989 52.170 62.585 1.00 66.24 106 LYS A CA 1
ATOM 961 C C . LYS A 1 130 ? 29.217 51.806 63.848 1.00 67.49 106 LYS A C 1
ATOM 962 O O . LYS A 1 130 ? 28.037 52.117 63.927 1.00 70.09 106 LYS A O 1
ATOM 968 N N . LEU A 1 131 ? 29.838 51.134 64.795 1.00 66.07 107 LEU A N 1
ATOM 969 C CA . LEU A 1 131 ? 29.115 50.748 66.021 1.00 69.01 107 LEU A CA 1
ATOM 970 C C . LEU A 1 131 ? 29.110 51.973 66.938 1.00 69.78 107 LEU A C 1
ATOM 971 O O . LEU A 1 131 ? 29.954 52.880 66.768 1.00 65.51 107 LEU A O 1
ATOM 976 N N . THR A 1 132 ? 28.206 51.905 67.908 1.00 68.72 108 THR A N 1
ATOM 977 C CA . THR A 1 132 ? 28.196 52.704 69.147 1.00 68.65 108 THR A CA 1
ATOM 978 C C . THR A 1 132 ? 28.813 51.862 70.258 1.00 67.12 108 THR A C 1
ATOM 979 O O . THR A 1 132 ? 28.912 50.588 70.118 1.00 63.63 108 THR A O 1
ATOM 983 N N . ALA A 1 133 ? 29.172 52.543 71.339 1.00 67.08 109 ALA A N 1
ATOM 984 C CA . ALA A 1 133 ? 29.541 51.887 72.604 1.00 69.35 109 ALA A CA 1
ATOM 985 C C . ALA A 1 133 ? 28.565 50.724 72.842 1.00 71.38 109 ALA A C 1
ATOM 986 O O . ALA A 1 133 ? 29.006 49.570 73.120 1.00 70.77 109 ALA A O 1
ATOM 988 N N . LYS A 1 134 ? 27.264 50.971 72.680 1.00 72.68 110 LYS A N 1
ATOM 989 C CA . LYS A 1 134 ? 26.261 49.896 72.881 1.00 75.08 110 LYS A CA 1
ATOM 990 C C . LYS A 1 134 ? 26.506 48.807 71.838 1.00 68.98 110 LYS A C 1
ATOM 991 O O . LYS A 1 134 ? 26.363 47.620 72.175 1.00 67.48 110 LYS A O 1
ATOM 997 N N . GLY A 1 135 ? 26.819 49.211 70.608 1.00 67.24 111 GLY A N 1
ATOM 998 C CA . GLY A 1 135 ? 27.139 48.267 69.530 1.00 65.14 111 GLY A CA 1
ATOM 999 C C . GLY A 1 135 ? 28.255 47.318 69.958 1.00 64.58 111 GLY A C 1
ATOM 1000 O O . GLY A 1 135 ? 28.104 46.082 69.795 1.00 62.68 111 GLY A O 1
ATOM 1001 N N . VAL A 1 136 ? 29.311 47.873 70.539 1.00 65.01 112 VAL A N 1
ATOM 1002 C CA . VAL A 1 136 ? 30.535 47.107 70.901 1.00 65.62 112 VAL A CA 1
ATOM 1003 C C . VAL A 1 136 ? 30.180 46.118 72.011 1.00 66.13 112 VAL A C 1
ATOM 1004 O O . VAL A 1 136 ? 30.623 44.936 71.884 1.00 66.43 112 VAL A O 1
ATOM 1008 N N . GLU A 1 137 ? 29.384 46.526 73.015 1.00 68.31 113 GLU A N 1
ATOM 1009 C CA . GLU A 1 137 ? 29.035 45.581 74.123 1.00 72.26 113 GLU A CA 1
ATOM 1010 C C . GLU A 1 137 ? 28.198 44.468 73.487 1.00 68.35 113 GLU A C 1
ATOM 1011 O O . GLU A 1 137 ? 28.402 43.312 73.830 1.00 71.47 113 GLU A O 1
ATOM 1017 N N . LEU A 1 138 ? 27.330 44.792 72.547 1.00 64.44 114 LEU A N 1
ATOM 1018 C CA . LEU A 1 138 ? 26.479 43.752 71.946 1.00 66.81 114 LEU A CA 1
ATOM 1019 C C . LEU A 1 138 ? 27.350 42.795 71.111 1.00 64.94 114 LEU A C 1
ATOM 1020 O O . LEU A 1 138 ? 27.050 41.617 71.065 1.00 61.91 114 LEU A O 1
ATOM 1025 N N . VAL A 1 139 ? 28.395 43.293 70.464 1.00 65.24 115 VAL A N 1
ATOM 1026 C CA . VAL A 1 139 ?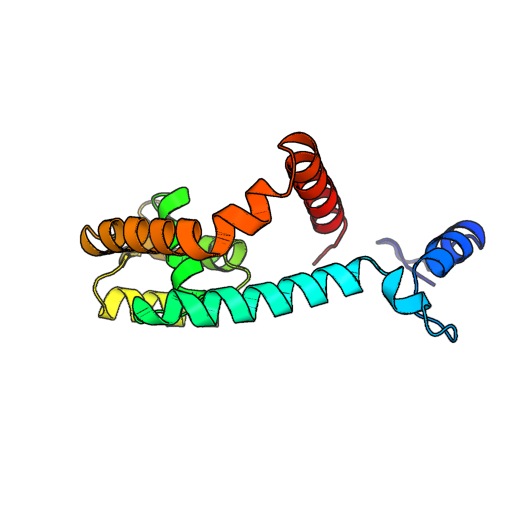 29.420 42.426 69.796 1.00 65.12 115 VAL A CA 1
ATOM 1027 C C . VAL A 1 139 ? 29.924 41.365 70.795 1.00 62.24 115 VAL A C 1
ATOM 1028 O O . VAL A 1 139 ? 29.929 40.192 70.482 1.00 59.55 115 VAL A O 1
ATOM 1032 N N . GLU A 1 140 ? 30.414 41.755 71.949 1.00 62.27 116 GLU A N 1
ATOM 1033 C CA . GLU A 1 140 ? 30.943 40.730 72.892 1.00 70.20 116 GLU A CA 1
ATOM 1034 C C . GLU A 1 140 ? 29.823 39.772 73.288 1.00 71.41 116 GLU A C 1
ATOM 1035 O O . GLU A 1 140 ? 30.086 38.589 73.488 1.00 72.60 116 GLU A O 1
ATOM 1041 N N . GLN A 1 141 ? 28.598 40.252 73.381 1.00 70.81 117 GLN A N 1
ATOM 1042 C CA . GLN A 1 141 ? 27.482 39.346 73.686 1.00 70.35 117 GLN A CA 1
ATOM 1043 C C . GLN A 1 141 ? 27.279 38.374 72.543 1.00 66.49 117 GLN A C 1
ATOM 1044 O O . GLN A 1 141 ? 27.050 37.194 72.798 1.00 67.23 117 GLN A O 1
ATOM 1050 N N . ILE A 1 142 ? 27.321 38.857 71.318 1.00 64.12 118 ILE A N 1
ATOM 1051 C CA . ILE A 1 142 ? 27.209 37.968 70.132 1.00 63.87 118 ILE A CA 1
ATOM 1052 C C . ILE A 1 142 ? 28.349 36.943 70.167 1.00 63.69 118 ILE A C 1
ATOM 1053 O O . ILE A 1 142 ? 28.110 35.776 69.917 1.00 62.46 118 ILE A O 1
ATOM 1058 N N . ASN A 1 143 ? 29.559 37.373 70.501 1.00 65.97 119 ASN A N 1
ATOM 1059 C CA . ASN A 1 143 ? 30.748 36.489 70.502 1.00 68.14 119 ASN A CA 1
ATOM 1060 C C . ASN A 1 143 ? 30.552 35.436 71.588 1.00 69.51 119 ASN A C 1
ATOM 1061 O O . ASN A 1 143 ? 30.863 34.272 71.382 1.00 68.43 119 ASN A O 1
ATOM 1066 N N . GLN A 1 144 ? 29.942 35.797 72.685 1.00 73.01 120 GLN A N 1
ATOM 1067 C CA . GLN A 1 144 ? 29.776 34.801 73.761 1.00 80.87 120 GLN A CA 1
ATOM 1068 C C . GLN A 1 144 ? 28.696 33.781 73.393 1.00 84.19 120 GLN A C 1
ATOM 1069 O O . GLN A 1 144 ? 28.857 32.566 73.708 1.00 83.78 120 GLN A O 1
ATOM 1075 N N . ILE A 1 145 ? 27.615 34.229 72.761 1.00 84.13 121 ILE A N 1
ATOM 1076 C CA . ILE A 1 145 ? 26.559 33.274 72.330 1.00 81.89 121 ILE A CA 1
ATOM 1077 C C . ILE A 1 145 ? 27.184 32.346 71.270 1.00 72.93 121 ILE A C 1
ATOM 1078 O O . ILE A 1 145 ? 26.914 31.136 71.288 1.00 71.66 121 ILE A O 1
ATOM 1083 N N . SER A 1 146 ? 28.010 32.889 70.380 1.00 65.60 122 SER A N 1
ATOM 1084 C CA . SER A 1 146 ? 28.817 32.092 69.423 1.00 64.94 122 SER A CA 1
ATOM 1085 C C . SER A 1 146 ? 29.610 31.017 70.181 1.00 69.65 122 SER A C 1
ATOM 1086 O O . SER A 1 146 ? 29.587 29.860 69.804 1.00 70.04 122 SER A O 1
ATOM 1089 N N . VAL A 1 147 ? 30.359 31.411 71.205 1.00 72.47 123 VAL A N 1
ATOM 1090 C CA . VAL A 1 147 ? 31.166 30.441 71.996 1.00 75.82 123 VAL A CA 1
ATOM 1091 C C . VAL A 1 147 ? 30.264 29.262 72.362 1.00 72.72 123 VAL A C 1
ATOM 1092 O O . VAL A 1 147 ? 30.537 28.135 71.994 1.00 67.31 123 VAL A O 1
ATOM 1096 N N . VAL A 1 148 ? 29.198 29.555 73.081 1.00 78.70 124 VAL A N 1
ATOM 1097 C CA . VAL A 1 148 ? 28.229 28.528 73.567 1.00 87.88 124 VAL A CA 1
ATOM 1098 C C . VAL A 1 148 ? 27.909 27.581 72.395 1.00 86.69 124 VAL A C 1
ATOM 1099 O O . VAL A 1 148 ? 28.364 26.378 72.397 1.00 89.93 124 VAL A O 1
ATOM 1103 N N . THR A 1 149 ? 27.190 28.115 71.404 1.00 79.27 125 THR A N 1
ATOM 1104 C CA . THR A 1 149 ? 26.531 27.313 70.360 1.00 75.39 125 THR A CA 1
ATOM 1105 C C . THR A 1 149 ? 27.546 26.689 69.404 1.00 69.81 125 THR A C 1
ATOM 1106 O O . THR A 1 149 ? 27.208 25.640 68.876 1.00 71.11 125 THR A O 1
ATOM 1110 N N . LEU A 1 150 ? 28.756 27.228 69.246 1.00 67.33 126 LEU A N 1
ATOM 1111 C CA . LEU A 1 150 ? 29.658 26.862 68.099 1.00 62.82 126 LEU A CA 1
ATOM 1112 C C . LEU A 1 150 ? 30.907 26.111 68.536 1.00 59.74 126 LEU A C 1
ATOM 1113 O O . LEU A 1 150 ? 31.511 25.448 67.694 1.00 60.25 126 LEU A O 1
ATOM 1118 N N . ALA A 1 151 ? 31.342 26.266 69.778 1.00 61.70 127 ALA A N 1
ATOM 1119 C CA . ALA A 1 151 ? 32.694 25.820 70.192 1.00 62.19 127 ALA A CA 1
ATOM 1120 C C . ALA A 1 151 ? 32.843 24.310 69.992 1.00 59.62 127 ALA A C 1
ATOM 1121 O O . ALA A 1 151 ? 33.844 23.887 69.391 1.00 57.76 127 ALA A O 1
ATOM 1123 N N . GLY A 1 152 ? 31.837 23.544 70.412 1.00 60.61 128 GLY A N 1
ATOM 1124 C CA . GLY A 1 152 ? 31.786 22.079 70.211 1.00 62.84 128 GLY A CA 1
ATOM 1125 C C . GLY A 1 152 ? 31.918 21.698 68.753 1.00 60.83 128 GLY A C 1
ATOM 1126 O O . GLY A 1 152 ? 32.834 20.954 68.388 1.00 67.61 128 GLY A O 1
ATOM 1127 N N . ILE A 1 153 ? 31.086 22.274 67.908 1.00 58.53 129 ILE A N 1
ATOM 1128 C CA . ILE A 1 153 ? 31.027 21.933 66.454 1.00 54.65 129 ILE A CA 1
ATOM 1129 C C . ILE A 1 153 ? 32.405 22.188 65.842 1.00 52.65 129 ILE A C 1
ATOM 1130 O O . ILE A 1 153 ? 33.008 21.277 65.277 1.00 50.58 129 ILE A O 1
ATOM 1135 N N . LEU A 1 154 ? 32.931 23.399 65.975 1.00 54.09 130 LEU A N 1
ATOM 1136 C CA . LEU A 1 154 ? 34.207 23.723 65.271 1.00 52.75 130 LEU A CA 1
ATOM 1137 C C . LEU A 1 154 ? 35.433 23.154 66.000 1.00 52.31 130 LEU A C 1
ATOM 1138 O O . LEU A 1 154 ? 36.410 22.960 65.301 1.00 53.15 130 LEU A O 1
ATOM 1143 N N . ASN A 1 155 ? 35.367 22.820 67.291 1.00 52.13 131 ASN A N 1
ATOM 1144 C CA . ASN A 1 155 ? 36.487 22.088 67.973 1.00 55.45 131 ASN A CA 1
ATOM 1145 C C . ASN A 1 155 ? 36.425 20.603 67.553 1.00 55.92 131 ASN A C 1
ATOM 1146 O O . ASN A 1 155 ? 37.335 19.840 67.896 1.00 55.04 131 ASN A O 1
ATOM 1151 N N . ALA A 1 156 ? 35.394 20.176 66.811 1.00 56.59 132 ALA A N 1
ATOM 1152 C CA . ALA A 1 156 ? 35.370 18.798 66.261 1.00 58.16 132 ALA A CA 1
ATOM 1153 C C . ALA A 1 156 ? 36.243 18.688 65.011 1.00 56.55 132 ALA A C 1
ATOM 1154 O O . ALA A 1 156 ? 36.283 17.601 64.454 1.00 57.96 132 ALA A O 1
ATOM 1156 N N . PHE A 1 157 ? 36.831 19.782 64.522 1.00 58.00 133 PHE A N 1
ATOM 1157 C CA . PHE A 1 157 ? 37.698 19.771 63.311 1.00 55.28 133 PHE A CA 1
ATOM 1158 C C . PHE A 1 157 ? 39.060 20.317 63.697 1.00 60.02 133 PHE A C 1
ATOM 1159 O O . PHE A 1 157 ? 39.120 21.264 64.571 1.00 62.48 133 PHE A O 1
ATOM 1167 N N . SER A 1 158 ? 40.101 19.791 63.042 1.00 57.04 134 SER A N 1
ATOM 1168 C CA . SER A 1 158 ? 41.464 20.370 63.080 1.00 55.47 134 SER A CA 1
ATOM 1169 C C . SER A 1 158 ? 41.515 21.729 62.367 1.00 55.97 134 SER A C 1
ATOM 1170 O O . SER A 1 158 ? 40.709 21.980 61.442 1.00 58.28 134 SER A O 1
ATOM 1173 N N . GLU A 1 159 ? 42.474 22.566 62.747 1.00 59.98 135 GLU A N 1
ATOM 1174 C CA . GLU A 1 159 ? 42.898 23.782 62.004 1.00 59.32 135 GLU A CA 1
ATOM 1175 C C . GLU A 1 159 ? 43.120 23.472 60.527 1.00 58.26 135 GLU A C 1
ATOM 1176 O O . GLU A 1 159 ? 42.656 24.256 59.706 1.00 55.27 135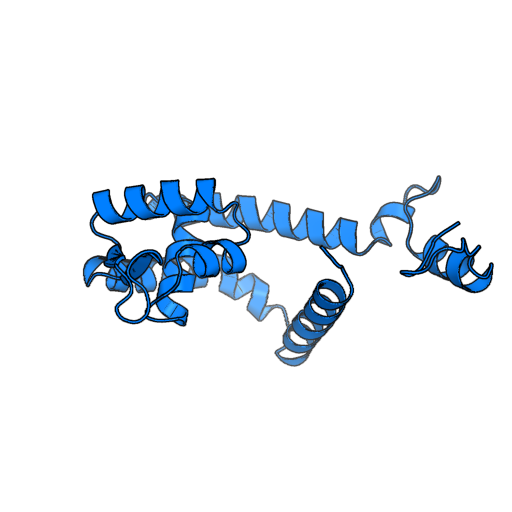 GLU A O 1
ATOM 1182 N N . ASP A 1 160 ? 43.711 22.334 60.195 1.00 63.28 136 ASP A N 1
ATOM 1183 C CA . ASP A 1 160 ? 44.002 21.987 58.784 1.00 62.94 136 ASP A CA 1
ATOM 1184 C C . ASP A 1 160 ? 42.704 21.757 58.028 1.00 61.05 136 ASP A C 1
ATOM 1185 O O . ASP A 1 160 ? 42.572 22.320 56.920 1.00 58.55 136 ASP A O 1
ATOM 1190 N N . GLU A 1 161 ? 41.789 20.964 58.590 1.00 59.52 137 GLU A N 1
ATOM 1191 C CA . GLU A 1 161 ? 40.514 20.650 57.896 1.00 57.95 137 GLU A CA 1
ATOM 1192 C C . GLU A 1 161 ? 39.770 21.972 57.643 1.00 56.05 137 GLU A C 1
ATOM 1193 O O . GLU A 1 161 ? 39.301 22.235 56.556 1.00 56.49 137 GLU A O 1
ATOM 1199 N N . LEU A 1 162 ? 39.739 22.851 58.617 1.00 53.63 138 LEU A N 1
ATOM 1200 C CA . LEU A 1 162 ? 38.875 24.034 58.502 1.00 52.22 138 LEU A CA 1
ATOM 1201 C C . LEU A 1 162 ? 39.511 25.012 57.516 1.00 51.10 138 LEU A C 1
ATOM 1202 O O . LEU A 1 162 ? 38.780 25.620 56.712 1.00 48.44 138 LEU A O 1
ATOM 1207 N N . HIS A 1 163 ? 40.824 25.158 57.536 1.00 54.58 139 HIS A N 1
ATOM 1208 C CA . HIS A 1 163 ? 41.449 26.140 56.608 1.00 55.32 139 HIS A CA 1
ATOM 1209 C C . HIS A 1 163 ? 41.314 25.619 55.188 1.00 54.83 139 HIS A C 1
ATOM 1210 O O . HIS A 1 163 ? 40.976 26.409 54.285 1.00 54.01 139 HIS A O 1
ATOM 1217 N N . ASN A 1 164 ? 41.429 24.304 55.049 1.00 56.75 140 ASN A N 1
ATOM 1218 C CA . ASN A 1 164 ? 41.246 23.676 53.730 1.00 56.10 140 ASN A CA 1
ATOM 1219 C C . ASN A 1 164 ? 39.813 23.918 53.259 1.00 52.71 140 ASN A C 1
ATOM 1220 O O . ASN A 1 164 ? 39.618 24.197 52.059 1.00 52.64 140 ASN A O 1
ATOM 1225 N N . LEU A 1 165 ? 38.834 23.736 54.145 1.00 49.06 141 LEU A N 1
ATOM 1226 C CA . LEU A 1 165 ? 37.412 23.841 53.761 1.00 45.51 141 LEU A CA 1
ATOM 1227 C C . LEU A 1 165 ? 37.136 25.270 53.310 1.00 47.15 141 LEU A C 1
ATOM 1228 O O . LEU A 1 165 ? 36.424 25.432 52.320 1.00 49.68 141 LEU A O 1
ATOM 1233 N N . ASN A 1 166 ? 37.647 26.266 54.037 1.00 44.63 142 ASN A N 1
ATOM 1234 C CA . ASN A 1 166 ? 37.514 27.688 53.654 1.00 45.82 142 ASN A CA 1
ATOM 1235 C C . ASN A 1 166 ? 38.097 27.878 52.267 1.00 44.36 142 ASN A C 1
ATOM 1236 O O . ASN A 1 166 ? 37.463 28.592 51.469 1.00 44.75 142 ASN A O 1
ATOM 1241 N N . HIS A 1 167 ? 39.240 27.269 51.997 1.00 46.93 143 HIS A N 1
ATOM 1242 C CA . HIS A 1 167 ? 39.929 27.463 50.700 1.00 49.08 143 HIS A CA 1
ATOM 1243 C C . HIS A 1 167 ? 39.043 26.934 49.582 1.00 49.66 143 HIS A C 1
ATOM 1244 O O . HIS A 1 167 ? 38.863 27.653 48.584 1.00 51.99 143 HIS A O 1
ATOM 1251 N N . GLN A 1 168 ? 38.492 25.735 49.743 1.00 48.04 144 GLN A N 1
ATOM 1252 C CA . GLN A 1 168 ? 37.680 25.106 48.680 1.00 49.24 144 GLN A CA 1
ATOM 1253 C C . GLN A 1 168 ? 36.407 25.918 48.503 1.00 45.25 144 GLN A C 1
ATOM 1254 O O . GLN A 1 168 ? 35.909 26.046 47.382 1.00 44.93 144 GLN A O 1
ATOM 1260 N N . LEU A 1 169 ? 35.811 26.374 49.597 1.00 45.97 145 LEU A N 1
ATOM 1261 C CA . LEU A 1 169 ? 34.583 27.174 49.467 1.00 44.28 145 LEU A CA 1
ATOM 1262 C C . LEU A 1 169 ? 34.944 28.435 48.711 1.00 43.31 145 LEU A C 1
ATOM 1263 O O . LEU A 1 169 ? 34.242 28.779 47.778 1.00 43.99 145 LEU A O 1
ATOM 1268 N N . LYS A 1 170 ? 36.048 29.076 49.046 1.00 47.28 146 LYS A N 1
ATOM 1269 C CA . LYS A 1 170 ? 36.455 30.292 48.304 1.00 50.25 146 LYS A CA 1
ATOM 1270 C C . LYS A 1 170 ? 36.643 29.968 46.816 1.00 49.34 146 LYS A C 1
ATOM 1271 O O . LYS A 1 170 ? 36.245 30.761 45.949 1.00 50.57 146 LYS A O 1
ATOM 1277 N N . LYS A 1 171 ? 37.322 28.886 46.493 1.00 49.55 147 LYS A N 1
ATOM 1278 C CA . LYS A 1 171 ? 37.562 28.568 45.061 1.00 54.77 147 LYS A CA 1
ATOM 1279 C C . LYS A 1 171 ? 36.216 28.454 44.325 1.00 51.40 147 LYS A C 1
ATOM 1280 O O . LYS A 1 171 ? 36.049 29.006 43.239 1.00 51.42 147 LYS A O 1
ATOM 1286 N N . LEU A 1 172 ? 35.265 27.756 44.916 1.00 49.70 148 LEU A N 1
ATOM 1287 C CA . LEU A 1 172 ? 33.910 27.663 44.364 1.00 49.94 148 LEU A CA 1
ATOM 1288 C C . LEU A 1 172 ? 33.335 29.065 44.172 1.00 50.84 148 LEU A C 1
ATOM 1289 O O . LEU A 1 172 ? 32.843 29.366 43.080 1.00 51.59 148 LEU A O 1
ATOM 1294 N N . PHE A 1 173 ? 33.378 29.887 45.209 1.00 47.72 149 PHE A N 1
ATOM 1295 C CA . PHE A 1 173 ? 32.729 31.204 45.187 1.00 49.15 149 PHE A CA 1
ATOM 1296 C C . PHE A 1 173 ? 33.344 31.993 44.031 1.00 53.45 149 PHE A C 1
ATOM 1297 O O . PHE A 1 173 ? 32.613 32.746 43.366 1.00 55.03 149 PHE A O 1
ATOM 1305 N N . ASP A 1 174 ? 34.645 31.845 43.813 1.00 55.15 150 ASP A N 1
ATOM 1306 C CA . ASP A 1 174 ? 35.354 32.685 42.815 1.00 57.20 150 ASP A CA 1
ATOM 1307 C C . ASP A 1 174 ? 35.093 32.168 41.400 1.00 61.39 150 ASP A C 1
ATOM 1308 O O . ASP A 1 174 ? 35.192 32.982 40.475 1.00 61.27 150 ASP A O 1
ATOM 1313 N N . LEU A 1 175 ? 34.806 30.883 41.183 1.00 63.66 151 LEU A N 1
ATOM 1314 C CA . LEU A 1 175 ? 34.434 30.483 39.798 1.00 65.50 151 LEU A CA 1
ATOM 1315 C C . LEU A 1 175 ? 33.014 30.891 39.424 1.00 63.03 151 LEU A C 1
ATOM 1316 O O . LEU A 1 175 ? 32.702 30.826 38.261 1.00 68.89 151 LEU A O 1
ATOM 1321 N N . MET A 1 176 ? 32.122 31.171 40.343 1.00 64.12 152 MET A N 1
ATOM 1322 C CA . MET A 1 176 ? 30.743 31.505 39.901 1.00 69.17 152 MET A CA 1
ATOM 1323 C C . MET A 1 176 ? 30.684 32.985 39.518 1.00 76.79 152 MET A C 1
ATOM 1324 O O . MET A 1 176 ? 31.457 33.804 40.009 1.00 83.76 152 MET A O 1
ATOM 1329 N N . PRO A 1 177 ? 29.789 33.412 38.612 1.00 85.50 153 PRO A N 1
ATOM 1330 C CA . PRO A 1 177 ? 29.933 34.737 38.016 1.00 87.36 153 PRO A CA 1
ATOM 1331 C C . PRO A 1 177 ? 29.146 35.864 38.695 1.00 87.15 153 PRO A C 1
ATOM 1332 O O . PRO A 1 177 ? 29.689 36.540 39.545 1.00 89.20 153 PRO A O 1
ATOM 1336 N N . SER A 1 178 ? 27.926 36.085 38.228 1.00 86.75 154 SER A N 1
ATOM 1337 C CA . SER A 1 178 ? 27.202 37.362 38.382 1.00 85.64 154 SER A CA 1
ATOM 1338 C C . SER A 1 178 ? 27.498 37.911 39.780 1.00 84.39 154 SER A C 1
ATOM 1339 O O . SER A 1 178 ? 26.848 38.808 40.285 1.00 87.32 154 SER A O 1
#

Foldseek 3Di:
DPQPPHPDDDDDDVVVVVVVQCAADDPDPCSPVSHVVSVVVVCCVVVQCLLQVLCVVVPDGLLLVQLLVQLVVVQKDQLVVSCVSSVHDSVSSVVSQVVCVVVQQWDWAQDPVGRVGIMIHGDPNVVVVNVVSVVSCCVRPVVVPVVDDPVVVVVVVVVVVVVVVPDDD

Radius of gyration: 20.58 Å; Cα contacts (8 Å, |Δi|>4): 162; chains: 1; bounding box: 28×55×55 Å